Protein AF-A0A956T3U3-F1 (afdb_monomer)

Foldseek 3Di:
DAAPQPRHDDDPPFAKDADPDPPRGGIHGPVRVVVVVVVVVVVVVVVVVVVVVVVPDPPPPDDPDDDD

Secondary structure (DSSP, 8-state):
-B-TTT--B--TTSPEEEE-STTS-EEEEHHHHHHHHHHHHHHHHHHHHHHHHHTS------------

Solvent-accessible surface area (backbone atoms only — not comparable to full-atom values): 4318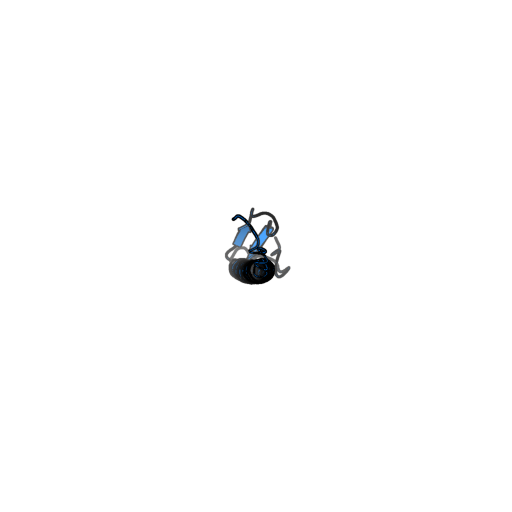 Å² total; per-residue (Å²): 105,56,14,75,78,80,71,43,73,60,53,94,88,53,64,68,43,79,40,81,49,90,96,61,61,44,39,22,40,46,75,52,44,55,50,52,54,53,51,51,50,53,54,51,50,52,54,49,54,56,52,55,64,71,67,71,71,78,76,87,77,74,85,87,74,88,84,135

Structure (mmCIF, N/CA/C/O backbone):
data_AF-A0A956T3U3-F1
#
_entry.id   AF-A0A956T3U3-F1
#
loop_
_atom_site.group_PD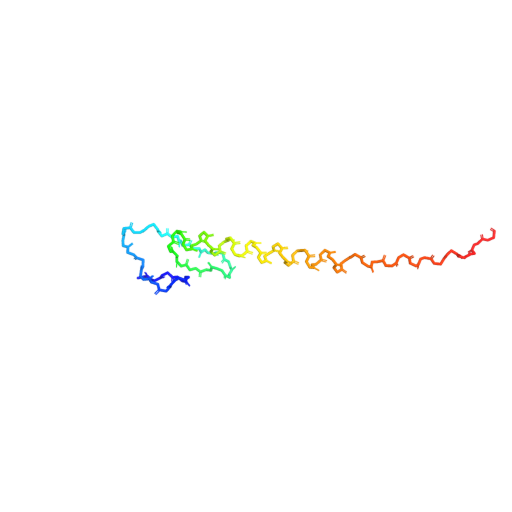B
_atom_site.id
_atom_site.type_symbol
_atom_site.label_atom_id
_atom_site.label_alt_id
_atom_site.label_comp_id
_atom_site.label_asym_id
_atom_site.label_entity_id
_atom_site.label_seq_id
_atom_site.pdbx_PDB_ins_code
_atom_site.Cartn_x
_atom_site.Cartn_y
_atom_site.Cartn_z
_atom_site.occupancy
_atom_site.B_iso_or_equiv
_atom_site.auth_seq_id
_atom_site.auth_comp_id
_atom_site.auth_asym_id
_atom_site.auth_atom_id
_atom_site.pdbx_PDB_model_num
ATOM 1 N N . MET A 1 1 ? -14.056 -2.151 3.502 1.00 81.00 1 MET A N 1
ATOM 2 C CA . MET A 1 1 ? -13.049 -1.632 2.548 1.00 81.00 1 MET A CA 1
ATOM 3 C C . MET A 1 1 ? -11.715 -2.129 3.038 1.00 81.00 1 MET A C 1
ATOM 5 O O . MET A 1 1 ? -11.376 -1.838 4.180 1.00 81.00 1 MET A O 1
ATOM 9 N N . ASP A 1 2 ? -10.999 -2.886 2.215 1.00 92.38 2 ASP A N 1
ATOM 10 C CA . ASP A 1 2 ? -9.825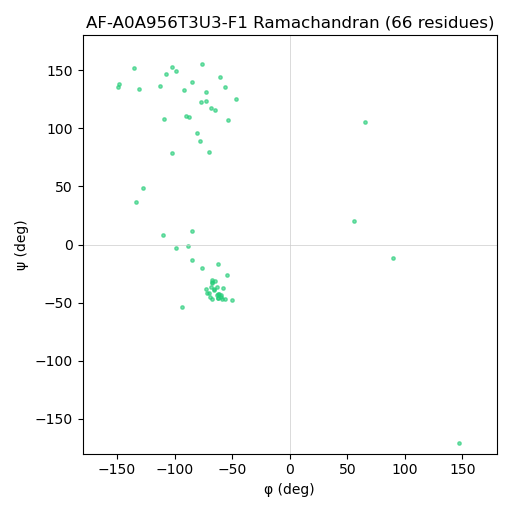 -3.631 2.666 1.00 92.38 2 ASP A CA 1
ATOM 11 C C . ASP A 1 2 ? -8.534 -3.003 2.153 1.00 92.38 2 ASP A C 1
ATOM 13 O O . ASP A 1 2 ? -8.485 -2.420 1.070 1.00 92.38 2 ASP A O 1
ATOM 17 N N . CYS A 1 3 ? -7.485 -3.094 2.963 1.00 93.62 3 CYS A N 1
ATOM 18 C CA . CYS A 1 3 ? -6.167 -2.595 2.610 1.00 93.62 3 CYS A CA 1
ATOM 19 C C . CYS A 1 3 ? -5.517 -3.500 1.560 1.00 93.62 3 CYS A C 1
ATOM 21 O O . CYS A 1 3 ? -5.279 -4.679 1.822 1.00 93.62 3 CYS A O 1
ATOM 23 N N . CYS A 1 4 ? -5.134 -2.935 0.415 1.00 92.69 4 CYS A N 1
ATOM 24 C CA . CYS A 1 4 ? -4.507 -3.659 -0.693 1.00 92.69 4 CYS A CA 1
ATOM 25 C C . CYS A 1 4 ? -3.148 -4.293 -0.337 1.00 92.69 4 CYS A C 1
ATOM 27 O O . CYS A 1 4 ? -2.682 -5.164 -1.060 1.00 92.69 4 CYS A O 1
ATOM 29 N N . TYR A 1 5 ? -2.508 -3.877 0.763 1.00 92.56 5 TYR A N 1
ATOM 30 C CA . TYR A 1 5 ? -1.232 -4.444 1.214 1.00 92.56 5 TYR A CA 1
ATOM 31 C C . TYR A 1 5 ? -1.398 -5.575 2.233 1.00 92.56 5 TYR A C 1
ATOM 33 O O . TYR A 1 5 ? -0.847 -6.653 2.055 1.00 92.56 5 TYR A O 1
ATOM 41 N N . CYS A 1 6 ? -2.126 -5.339 3.330 1.00 92.56 6 CYS A N 1
ATOM 42 C CA . CYS A 1 6 ? -2.230 -6.315 4.422 1.00 92.56 6 CYS A CA 1
ATOM 43 C C . CYS A 1 6 ? -3.509 -7.159 4.375 1.00 92.56 6 CYS A C 1
ATOM 45 O O . CYS A 1 6 ? -3.679 -8.009 5.246 1.00 92.56 6 CYS A O 1
ATOM 47 N N . GLN A 1 7 ? -4.403 -6.899 3.413 1.00 93.19 7 GLN A N 1
ATOM 48 C CA . GLN A 1 7 ? -5.690 -7.581 3.216 1.00 93.19 7 GLN A CA 1
ATOM 49 C C . GLN A 1 7 ? -6.619 -7.556 4.439 1.00 93.19 7 GLN A C 1
ATOM 51 O O . GLN A 1 7 ? -7.535 -8.363 4.558 1.00 93.19 7 GLN A O 1
ATOM 56 N N . LYS A 1 8 ? -6.394 -6.618 5.366 1.00 93.25 8 LYS A N 1
ATOM 57 C CA . LYS A 1 8 ? -7.264 -6.391 6.523 1.00 93.25 8 LYS A CA 1
ATOM 58 C C . LYS A 1 8 ? -8.202 -5.228 6.258 1.00 93.25 8 LYS A C 1
ATOM 60 O O . LYS A 1 8 ? -7.821 -4.259 5.595 1.00 93.25 8 LYS A O 1
ATOM 65 N N . GLU A 1 9 ? -9.378 -5.298 6.866 1.00 94.75 9 GLU A N 1
ATOM 66 C CA . GLU A 1 9 ? -10.347 -4.210 6.852 1.00 94.75 9 GLU A CA 1
ATOM 67 C C . GLU A 1 9 ? -9.727 -2.910 7.392 1.00 94.75 9 GLU A C 1
ATOM 69 O O . GLU A 1 9 ? -9.028 -2.887 8.412 1.00 94.75 9 GLU A O 1
ATOM 74 N N . ILE A 1 10 ? -9.994 -1.810 6.694 1.00 92.56 10 ILE A N 1
ATOM 75 C CA . ILE A 1 10 ? -9.697 -0.455 7.146 1.00 92.56 10 ILE A CA 1
ATOM 76 C C . ILE A 1 10 ? -10.891 0.028 7.961 1.00 92.56 10 ILE A C 1
ATOM 78 O O . ILE A 1 10 ? -11.972 0.276 7.417 1.00 92.56 10 ILE A O 1
ATOM 82 N N . LYS A 1 11 ? -10.707 0.165 9.277 1.00 92.31 11 LYS A N 1
ATOM 83 C CA . LYS A 1 11 ? -11.779 0.632 10.155 1.00 92.31 11 LYS A CA 1
ATOM 84 C C . LYS A 1 11 ? -11.945 2.137 10.000 1.00 92.31 11 LYS A C 1
ATOM 86 O O . LYS A 1 11 ? -11.000 2.858 9.706 1.00 92.31 11 LYS A O 1
ATOM 91 N N . LYS A 1 12 ? -13.143 2.641 10.303 1.00 85.56 12 LYS A N 1
ATOM 92 C CA . LYS A 1 12 ? -13.472 4.080 10.239 1.00 85.56 12 LYS A CA 1
ATOM 93 C C . LYS A 1 12 ? -12.531 4.984 11.051 1.00 85.56 12 LYS A C 1
ATOM 95 O O . LYS A 1 12 ? -12.403 6.157 10.735 1.00 85.56 12 LYS A O 1
ATOM 100 N N . LYS A 1 13 ? -11.913 4.440 12.104 1.00 91.50 13 LYS A N 1
ATOM 101 C CA . LYS A 1 13 ? -10.960 5.138 12.978 1.00 91.50 13 LYS A CA 1
ATOM 102 C C . LYS A 1 13 ? -9.518 5.133 12.462 1.00 91.50 13 LYS A C 1
ATOM 104 O O . LYS A 1 13 ? -8.685 5.841 13.015 1.00 91.50 13 LYS A O 1
ATOM 109 N N . ASP A 1 14 ? -9.212 4.300 11.472 1.00 87.44 14 ASP A N 1
ATOM 110 C CA . ASP A 1 14 ? -7.860 4.163 10.948 1.00 87.44 14 ASP A CA 1
ATOM 111 C C . ASP A 1 14 ? -7.607 5.234 9.883 1.00 87.44 14 ASP A C 1
ATOM 113 O O . ASP A 1 14 ? -8.456 5.508 9.032 1.00 87.44 14 ASP A O 1
ATOM 117 N N . THR A 1 15 ? -6.408 5.814 9.884 1.00 88.81 15 THR A N 1
ATOM 118 C CA . THR A 1 15 ? -5.984 6.722 8.815 1.00 88.81 15 THR A CA 1
ATOM 119 C C . THR A 1 15 ? -5.791 5.931 7.523 1.00 88.81 15 THR A C 1
ATOM 121 O O . THR A 1 15 ? -4.929 5.047 7.446 1.00 88.81 15 THR A O 1
ATOM 124 N N . LYS A 1 16 ? -6.586 6.257 6.500 1.00 91.94 16 LYS A N 1
ATOM 125 C CA . LYS A 1 16 ? -6.528 5.634 5.172 1.00 91.94 16 LYS A CA 1
ATOM 126 C C . LYS A 1 16 ? -5.818 6.522 4.153 1.00 91.94 16 LYS A C 1
ATOM 128 O O . LYS A 1 16 ? -5.852 7.745 4.263 1.00 91.94 16 LYS A O 1
ATOM 133 N N . TYR A 1 17 ? -5.222 5.894 3.148 1.00 92.25 17 TYR A N 1
ATOM 134 C CA . TYR A 1 17 ? -4.651 6.562 1.984 1.00 92.25 17 TYR 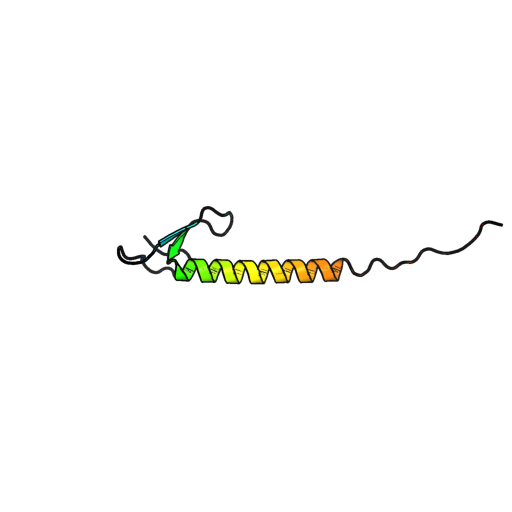A CA 1
ATOM 135 C C . TYR A 1 17 ? -5.128 5.885 0.702 1.00 92.25 17 TYR A C 1
ATOM 137 O O . TYR A 1 17 ? -5.105 4.658 0.598 1.00 92.25 17 TYR A O 1
ATOM 145 N N . GLU A 1 18 ? -5.547 6.695 -0.265 1.00 92.69 18 GLU A N 1
ATOM 146 C CA . GLU A 1 18 ? -5.998 6.251 -1.583 1.00 92.69 18 GLU A CA 1
ATOM 147 C C . GLU A 1 18 ? -4.940 6.650 -2.612 1.00 92.69 18 GLU A C 1
ATOM 149 O O . GLU A 1 18 ? -4.750 7.829 -2.915 1.00 92.69 18 GLU A O 1
ATOM 154 N N . SER A 1 19 ? -4.219 5.654 -3.119 1.00 90.31 19 SER A N 1
ATOM 155 C CA . SER A 1 19 ? -3.163 5.834 -4.108 1.00 90.31 19 SER A CA 1
ATOM 156 C C . SER A 1 19 ? -3.727 5.699 -5.519 1.00 90.31 19 SER A C 1
ATOM 158 O O . SER A 1 19 ? -4.436 4.741 -5.828 1.00 90.31 19 SER A O 1
ATOM 160 N N . LYS A 1 20 ? -3.358 6.643 -6.389 1.00 90.81 20 LYS A N 1
ATOM 161 C CA . LYS A 1 20 ? -3.639 6.620 -7.838 1.00 90.81 20 LYS A CA 1
ATOM 162 C C . LYS A 1 20 ? -2.378 6.397 -8.680 1.00 90.81 20 LYS A C 1
ATOM 164 O O . LYS A 1 20 ? -2.396 6.577 -9.893 1.00 90.81 20 LYS A O 1
ATOM 169 N N . GLN A 1 21 ? -1.254 6.090 -8.039 1.00 84.12 21 GLN A N 1
ATOM 170 C CA . GLN A 1 21 ? 0.017 5.918 -8.729 1.00 84.12 21 GLN A CA 1
ATOM 171 C C . GLN A 1 21 ? 0.058 4.552 -9.417 1.00 84.12 21 GLN A C 1
ATOM 173 O O . GLN A 1 21 ? -0.043 3.530 -8.740 1.00 84.12 21 GLN A O 1
ATOM 178 N N . LYS A 1 22 ? 0.264 4.544 -10.743 1.00 82.00 22 LYS A N 1
ATOM 179 C CA . LYS A 1 22 ? 0.317 3.320 -11.559 1.00 82.00 22 LYS A CA 1
ATOM 180 C C . LYS A 1 22 ? 1.204 2.244 -10.929 1.00 82.00 22 LYS A C 1
ATOM 182 O O . LYS A 1 22 ? 2.376 2.494 -10.646 1.00 82.00 22 LYS A O 1
ATOM 187 N N . GLY A 1 23 ? 0.637 1.052 -10.742 1.00 82.19 23 GLY A N 1
ATOM 188 C CA . GLY A 1 23 ? 1.322 -0.108 -10.151 1.00 82.19 23 GLY A CA 1
ATOM 189 C C . GLY A 1 23 ? 1.219 -0.226 -8.625 1.00 82.19 23 GLY A C 1
ATOM 190 O O . GLY A 1 23 ? 1.522 -1.285 -8.085 1.00 82.19 23 GLY A O 1
ATOM 191 N N . ILE A 1 24 ? 0.748 0.815 -7.934 1.00 86.62 24 ILE A N 1
ATOM 192 C CA . ILE A 1 24 ? 0.375 0.788 -6.508 1.00 86.62 24 ILE A CA 1
ATOM 193 C C . ILE A 1 24 ? -0.989 1.468 -6.296 1.00 86.62 24 ILE A C 1
ATOM 195 O O . ILE A 1 24 ? -1.203 2.194 -5.324 1.00 86.62 24 ILE A O 1
ATOM 199 N N . GLU A 1 25 ? -1.897 1.290 -7.255 1.00 92.25 25 GLU A N 1
ATOM 200 C CA . GLU A 1 25 ? -3.260 1.820 -7.216 1.00 92.25 25 GLU A CA 1
ATOM 201 C C . GLU A 1 25 ? -4.097 1.046 -6.199 1.00 92.25 25 GLU A C 1
ATOM 203 O O . GLU A 1 25 ? -4.127 -0.185 -6.208 1.00 92.25 25 GLU A O 1
ATOM 208 N N . GLY A 1 26 ? -4.799 1.766 -5.328 1.00 92.50 26 GLY A N 1
ATOM 209 C CA . GLY A 1 26 ? -5.669 1.138 -4.343 1.00 92.50 26 GLY A CA 1
ATOM 210 C C . GLY A 1 26 ? -5.746 1.893 -3.031 1.00 92.50 26 GLY A C 1
ATOM 211 O O . GLY A 1 26 ? -5.274 3.023 -2.893 1.00 92.50 26 GLY A O 1
ATOM 212 N N . THR A 1 27 ? -6.370 1.252 -2.049 1.00 93.31 27 THR A N 1
ATOM 213 C CA . THR A 1 27 ? -6.549 1.831 -0.718 1.00 93.31 27 THR A CA 1
ATOM 214 C C . THR A 1 27 ? -5.740 1.071 0.303 1.00 93.31 27 THR A C 1
ATOM 216 O O . THR A 1 27 ? -5.719 -0.156 0.327 1.00 93.31 27 THR A O 1
ATOM 219 N N . TYR A 1 28 ? -5.083 1.820 1.174 1.00 94.31 28 TYR A N 1
ATOM 220 C CA . TYR A 1 28 ? -4.144 1.293 2.141 1.00 94.31 28 TYR A CA 1
ATOM 221 C C . TYR A 1 28 ? -4.399 1.926 3.506 1.00 94.31 28 TYR A C 1
ATOM 223 O O . TYR A 1 28 ? -4.807 3.087 3.605 1.00 94.31 28 TYR A O 1
ATOM 231 N N . 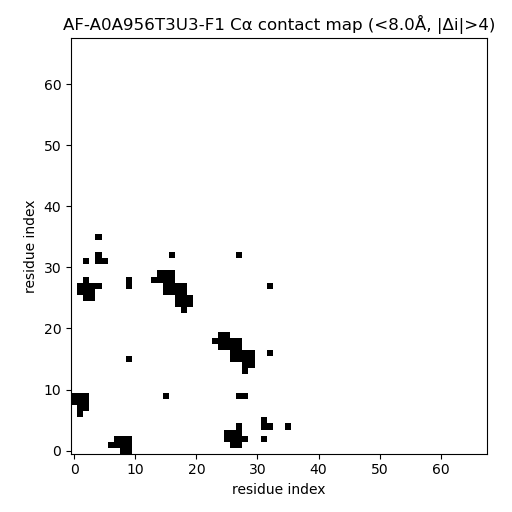HIS A 1 29 ? -4.082 1.206 4.583 1.00 95.19 29 HIS A N 1
ATOM 232 C CA . HIS A 1 29 ? -3.774 1.882 5.845 1.00 95.19 29 HIS A CA 1
ATOM 233 C C . HIS A 1 29 ? -2.560 2.784 5.623 1.00 95.19 29 HIS A C 1
ATOM 235 O O . HIS A 1 29 ? -1.622 2.380 4.932 1.00 95.19 29 HIS A O 1
ATOM 241 N N . TRP A 1 30 ? -2.520 3.953 6.258 1.00 91.19 30 TRP A N 1
ATOM 242 C CA . TRP A 1 30 ? -1.391 4.883 6.139 1.00 91.19 30 TRP A CA 1
ATOM 243 C C . TRP A 1 30 ? -0.033 4.199 6.373 1.00 91.19 30 TRP A C 1
ATOM 245 O O . TRP A 1 30 ? 0.872 4.277 5.545 1.00 91.19 30 TRP A O 1
ATOM 255 N N . ASN A 1 31 ? 0.077 3.414 7.448 1.00 91.62 31 ASN A N 1
ATOM 256 C CA . ASN A 1 31 ? 1.303 2.678 7.768 1.00 91.62 31 ASN A CA 1
ATOM 257 C C . ASN A 1 31 ? 1.649 1.597 6.733 1.00 91.62 31 ASN A C 1
ATOM 259 O O . ASN A 1 31 ? 2.825 1.302 6.522 1.00 91.62 31 ASN A O 1
ATOM 263 N N . CYS A 1 32 ? 0.645 0.990 6.099 1.00 93.12 32 CYS A N 1
ATOM 264 C CA . CYS A 1 32 ? 0.860 0.021 5.030 1.00 93.12 32 CYS A CA 1
ATOM 265 C C . CYS A 1 32 ? 1.348 0.710 3.756 1.00 93.12 32 CYS A C 1
ATOM 267 O O . CYS A 1 32 ? 2.301 0.234 3.148 1.00 93.12 32 CYS A O 1
ATOM 269 N N . PHE A 1 33 ? 0.770 1.860 3.409 1.00 91.94 33 PHE A N 1
ATOM 270 C CA . PHE A 1 33 ? 1.213 2.656 2.268 1.00 91.94 33 PHE A CA 1
ATOM 271 C C . PHE A 1 33 ? 2.681 3.076 2.405 1.00 91.94 33 PHE A C 1
ATOM 273 O O . PHE A 1 33 ? 3.474 2.842 1.500 1.00 91.94 33 PHE A O 1
ATOM 280 N N . VAL A 1 34 ? 3.088 3.583 3.575 1.00 89.88 34 VAL A N 1
ATOM 281 C CA . VAL A 1 34 ? 4.490 3.970 3.832 1.00 89.88 34 VAL A CA 1
ATOM 282 C C . VAL A 1 34 ? 5.461 2.799 3.626 1.00 89.88 34 VAL A C 1
ATOM 284 O O . VAL A 1 34 ? 6.565 3.003 3.119 1.00 89.88 34 VAL A O 1
ATOM 287 N N . LYS A 1 35 ? 5.074 1.570 3.996 1.00 90.75 35 LYS A N 1
ATOM 288 C CA . LYS A 1 35 ? 5.897 0.372 3.756 1.00 90.75 35 LYS A CA 1
ATOM 289 C C . LYS A 1 35 ? 6.017 0.057 2.268 1.00 90.75 35 LYS A C 1
ATOM 291 O O . LYS A 1 35 ? 7.135 -0.134 1.798 1.00 90.75 35 LYS A O 1
ATOM 296 N N . VAL A 1 36 ? 4.898 0.074 1.541 1.00 87.94 36 VAL A N 1
ATOM 297 C CA . VAL A 1 36 ? 4.870 -0.138 0.085 1.00 87.94 36 VAL A CA 1
ATOM 298 C C . VAL A 1 36 ? 5.784 0.861 -0.621 1.00 87.94 36 VAL A C 1
ATOM 300 O O . VAL A 1 36 ? 6.625 0.459 -1.418 1.00 87.94 36 VAL A O 1
ATOM 303 N N . THR A 1 37 ? 5.702 2.148 -0.278 1.00 85.31 37 THR A N 1
ATOM 304 C CA . THR A 1 37 ? 6.538 3.186 -0.898 1.00 85.31 37 THR A CA 1
ATOM 305 C C . THR A 1 37 ? 8.020 3.016 -0.564 1.00 85.31 37 THR A C 1
ATOM 307 O O . THR A 1 37 ? 8.871 3.188 -1.434 1.00 85.31 37 THR A O 1
ATOM 310 N N . LYS A 1 38 ? 8.361 2.631 0.674 1.00 87.19 38 LYS A N 1
ATOM 311 C CA . LYS A 1 38 ? 9.754 2.325 1.047 1.00 87.19 38 LYS A CA 1
ATOM 312 C C . LYS A 1 38 ? 10.313 1.145 0.254 1.00 87.19 38 LYS A C 1
ATOM 314 O O . LYS A 1 38 ? 11.455 1.204 -0.195 1.00 87.19 38 LYS A O 1
ATOM 319 N N . GLU A 1 39 ? 9.523 0.093 0.077 1.00 84.94 39 GLU A N 1
ATOM 320 C CA . GLU A 1 39 ? 9.944 -1.092 -0.669 1.00 84.94 39 GLU A CA 1
ATOM 321 C C . GLU A 1 39 ? 10.059 -0.808 -2.171 1.00 84.94 39 GLU A C 1
ATOM 323 O O . GLU A 1 39 ? 11.062 -1.173 -2.786 1.00 84.94 39 GLU A O 1
ATOM 328 N N . ALA A 1 40 ? 9.107 -0.061 -2.736 1.00 80.62 40 ALA A N 1
ATOM 329 C CA . ALA A 1 40 ? 9.158 0.412 -4.116 1.00 80.62 40 ALA A CA 1
ATOM 330 C C . ALA A 1 40 ? 10.394 1.285 -4.376 1.00 80.62 40 ALA A C 1
ATOM 332 O O . ALA A 1 40 ? 11.086 1.079 -5.372 1.00 80.62 40 ALA A O 1
ATOM 333 N N . ASN A 1 41 ? 10.728 2.195 -3.455 1.00 81.25 41 ASN A N 1
ATOM 334 C CA . ASN A 1 41 ? 11.946 2.999 -3.548 1.00 81.25 41 ASN A CA 1
ATOM 335 C C . ASN A 1 41 ? 13.204 2.128 -3.482 1.00 81.25 41 ASN A C 1
ATOM 337 O O . ASN A 1 41 ? 14.099 2.310 -4.299 1.00 81.25 41 ASN A O 1
ATOM 341 N N . ARG A 1 42 ? 13.261 1.136 -2.581 1.00 78.44 42 ARG A N 1
ATOM 342 C CA . ARG A 1 42 ? 14.401 0.207 -2.501 1.00 78.44 42 ARG A CA 1
ATOM 343 C C . ARG A 1 42 ? 14.598 -0.567 -3.807 1.00 78.44 42 ARG A C 1
ATOM 345 O O . ARG A 1 42 ? 15.724 -0.685 -4.282 1.00 78.44 42 ARG A O 1
ATOM 352 N N . LEU A 1 43 ? 13.517 -1.086 -4.391 1.00 70.12 43 LEU A N 1
ATOM 353 C CA . LEU A 1 43 ? 13.564 -1.815 -5.663 1.00 70.12 43 LEU A CA 1
ATOM 354 C C . LEU A 1 43 ? 13.904 -0.895 -6.845 1.00 70.12 43 LEU A C 1
ATOM 356 O O . LEU A 1 43 ? 14.637 -1.301 -7.746 1.00 70.12 43 LEU A O 1
ATOM 360 N N . GLY A 1 44 ? 13.410 0.346 -6.831 1.00 66.06 44 GLY A N 1
ATOM 361 C CA . GLY A 1 44 ? 13.765 1.378 -7.805 1.00 66.06 44 GLY A CA 1
ATOM 362 C C . GLY A 1 44 ? 15.252 1.731 -7.757 1.00 66.06 44 GLY A C 1
ATOM 363 O O . GLY A 1 44 ? 15.907 1.745 -8.798 1.00 66.06 44 GLY A O 1
ATOM 364 N N . SER A 1 45 ? 15.805 1.921 -6.556 1.00 63.22 45 SER A N 1
ATOM 365 C CA . SER A 1 45 ? 17.237 2.160 -6.347 1.00 63.22 45 SER A CA 1
ATOM 366 C C . SER A 1 45 ? 18.090 0.977 -6.807 1.00 63.22 45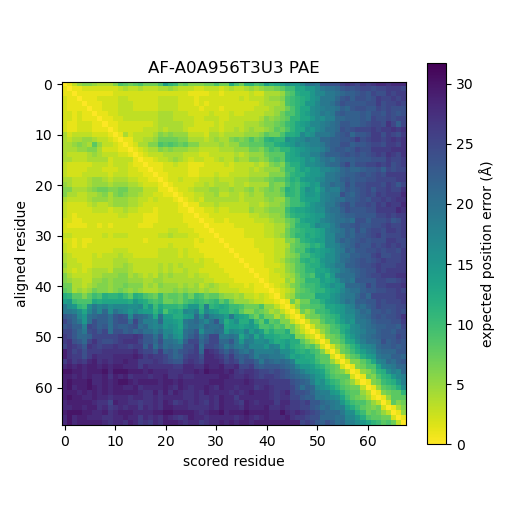 SER A C 1
ATOM 368 O O . SER A 1 45 ? 19.019 1.181 -7.579 1.00 63.22 45 SER A O 1
ATOM 370 N N . GLN A 1 46 ? 17.724 -0.263 -6.459 1.00 60.31 46 GLN A N 1
ATOM 371 C CA . GLN A 1 46 ? 18.466 -1.449 -6.916 1.00 60.31 46 GLN A CA 1
ATOM 372 C C . GLN A 1 46 ? 18.438 -1.619 -8.442 1.00 60.31 46 GLN A C 1
ATOM 374 O O . GLN A 1 46 ? 19.432 -2.040 -9.035 1.00 60.31 46 GLN A O 1
ATOM 379 N N . LYS A 1 47 ? 17.323 -1.289 -9.109 1.00 52.62 47 LYS A N 1
ATOM 380 C CA . LYS A 1 47 ? 17.261 -1.295 -10.581 1.00 52.62 47 LYS A CA 1
ATOM 381 C C . LYS A 1 47 ? 18.136 -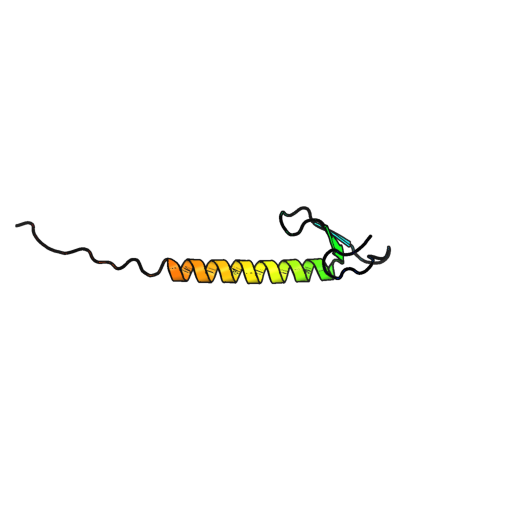0.212 -11.209 1.00 52.62 47 LYS A C 1
ATOM 383 O O . LYS A 1 47 ? 18.672 -0.447 -12.291 1.00 52.62 47 LYS A O 1
ATOM 388 N N . LEU A 1 48 ? 18.288 0.939 -10.556 1.00 46.00 48 LEU A N 1
ATOM 389 C CA . LEU A 1 48 ? 19.190 1.995 -11.008 1.00 46.00 48 LEU A CA 1
ATOM 390 C C . LEU A 1 48 ? 20.656 1.565 -10.854 1.00 46.00 48 LEU A C 1
ATOM 392 O O . LEU A 1 48 ? 21.419 1.684 -11.806 1.00 46.00 48 LEU A O 1
ATOM 396 N N . GLU A 1 49 ? 21.027 0.979 -9.713 1.00 47.88 49 GLU A N 1
ATOM 397 C CA . GLU A 1 49 ? 22.388 0.479 -9.463 1.00 47.88 49 GLU A CA 1
ATOM 398 C C . GLU A 1 49 ? 22.794 -0.625 -10.458 1.00 47.88 49 GLU A C 1
ATOM 400 O O . GLU A 1 49 ? 23.884 -0.571 -11.029 1.00 47.88 49 GLU A O 1
ATOM 405 N N . ASN A 1 50 ? 21.890 -1.564 -10.764 1.00 45.56 50 ASN A N 1
ATOM 406 C CA . ASN A 1 50 ? 22.143 -2.609 -11.767 1.00 45.56 50 ASN A CA 1
ATOM 407 C C . ASN A 1 50 ? 22.243 -2.061 -13.207 1.00 45.56 50 ASN A C 1
ATOM 409 O O . ASN A 1 50 ? 23.001 -2.594 -14.021 1.00 45.56 50 ASN A O 1
ATOM 413 N N . ASN A 1 51 ? 21.513 -0.988 -13.537 1.00 41.38 51 ASN A N 1
ATOM 414 C CA . ASN A 1 51 ? 21.647 -0.326 -14.840 1.00 41.38 51 ASN A CA 1
ATOM 415 C C . ASN A 1 51 ? 22.955 0.471 -14.947 1.00 41.38 51 ASN A C 1
ATOM 417 O O . ASN A 1 51 ? 23.600 0.422 -15.991 1.00 41.38 51 ASN A O 1
ATOM 421 N N . ILE A 1 52 ? 23.388 1.138 -13.872 1.00 44.03 52 ILE A N 1
ATOM 422 C CA . ILE A 1 52 ? 24.648 1.897 -13.846 1.00 44.03 52 ILE A CA 1
ATOM 423 C C . ILE A 1 52 ? 25.862 0.960 -13.989 1.00 44.03 52 ILE A C 1
ATOM 425 O O . ILE A 1 52 ? 26.794 1.284 -14.727 1.00 44.03 52 ILE A O 1
ATOM 429 N N . GLN A 1 53 ? 25.840 -0.231 -13.373 1.00 42.81 53 GLN A N 1
ATOM 430 C CA . GLN A 1 53 ? 26.913 -1.225 -13.540 1.00 42.81 53 GLN A CA 1
ATOM 431 C C . GLN A 1 53 ? 26.983 -1.825 -14.954 1.00 42.81 53 GLN A C 1
ATOM 433 O O . GLN A 1 53 ? 28.076 -2.131 -15.424 1.00 42.81 53 GLN A O 1
ATOM 438 N N . SER A 1 54 ? 25.859 -1.942 -15.671 1.00 40.97 54 SER A N 1
ATOM 439 C CA . SER A 1 54 ? 25.858 -2.461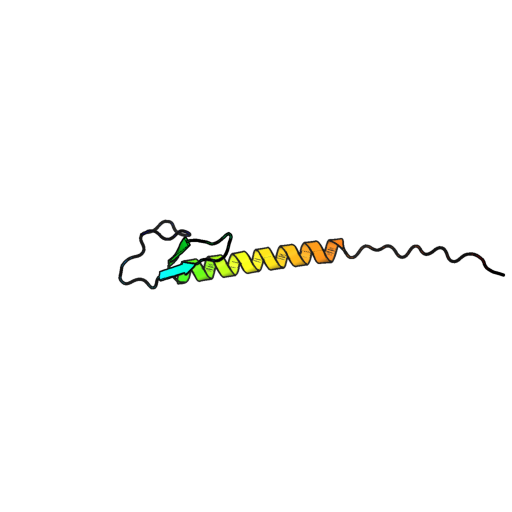 -17.052 1.00 40.97 54 SER A CA 1
ATOM 440 C C . SER A 1 54 ? 26.357 -1.443 -18.086 1.00 40.97 54 SER A C 1
ATOM 442 O O . SER A 1 54 ? 26.809 -1.827 -19.161 1.00 40.97 54 SER A O 1
ATOM 444 N N . THR A 1 55 ? 26.341 -0.146 -17.766 1.00 42.53 55 THR A N 1
ATOM 445 C CA . THR A 1 55 ? 26.897 0.917 -18.626 1.00 42.53 55 THR A CA 1
ATOM 446 C C . THR A 1 55 ? 28.385 1.206 -18.388 1.00 42.53 55 THR A C 1
ATOM 448 O O . THR A 1 55 ? 28.966 2.035 -19.083 1.00 42.53 55 THR A O 1
ATOM 451 N N . GLY A 1 56 ? 29.026 0.513 -17.440 1.00 42.31 56 GLY A N 1
ATOM 452 C CA . GLY A 1 56 ? 30.434 0.707 -17.070 1.00 42.31 56 GLY A CA 1
ATOM 453 C C . GLY A 1 56 ? 31.464 -0.045 -17.922 1.00 42.31 56 GLY A C 1
ATOM 454 O O . GLY A 1 56 ? 32.618 -0.109 -17.522 1.00 42.31 56 GLY A O 1
ATOM 455 N N . ASN A 1 57 ? 31.075 -0.618 -19.067 1.00 42.72 57 ASN A N 1
ATOM 456 C CA . ASN A 1 57 ? 31.974 -1.374 -19.948 1.00 42.72 57 ASN A CA 1
ATOM 457 C C . ASN A 1 57 ? 31.913 -0.875 -21.405 1.00 42.72 57 ASN A C 1
ATOM 459 O O . ASN A 1 57 ? 31.801 -1.658 -22.346 1.00 42.72 57 ASN A O 1
ATOM 463 N N . MET A 1 58 ? 32.013 0.442 -21.620 1.00 42.12 58 MET A N 1
ATOM 464 C CA . MET A 1 58 ? 32.517 0.943 -22.904 1.00 42.12 58 MET A CA 1
ATOM 465 C C . MET A 1 58 ? 34.036 0.804 -22.896 1.00 42.12 58 MET A C 1
ATOM 467 O O . MET A 1 58 ? 34.776 1.681 -22.459 1.00 42.12 58 MET A O 1
ATOM 471 N N . HIS A 1 59 ? 34.474 -0.369 -23.344 1.00 40.53 59 HIS A N 1
ATOM 472 C CA . HIS A 1 59 ? 35.850 -0.668 -23.697 1.00 40.53 59 HIS A CA 1
ATOM 473 C C . HIS A 1 59 ? 36.318 0.383 -24.715 1.00 40.53 59 HIS A C 1
ATOM 475 O O . HIS A 1 59 ? 35.882 0.389 -25.866 1.00 40.53 59 HIS A O 1
ATOM 481 N N . VAL A 1 60 ? 37.182 1.295 -24.277 1.00 47.06 60 VAL A N 1
ATOM 482 C CA . VAL A 1 60 ? 37.909 2.225 -25.143 1.00 47.06 60 VAL A CA 1
ATOM 483 C C . VAL A 1 60 ? 38.941 1.438 -25.952 1.00 47.06 60 VAL A C 1
ATOM 485 O O . VAL A 1 60 ? 40.112 1.388 -25.607 1.00 47.06 60 VAL A O 1
ATOM 488 N N . ASN A 1 61 ? 38.503 0.778 -27.022 1.00 43.28 61 ASN A N 1
ATOM 489 C CA . ASN A 1 61 ? 39.401 0.311 -28.076 1.00 43.28 61 ASN A CA 1
ATOM 490 C C . ASN A 1 61 ? 39.283 1.264 -29.258 1.00 43.28 61 ASN A C 1
ATOM 492 O O . ASN A 1 61 ? 38.605 0.975 -30.243 1.00 43.28 61 ASN A O 1
ATOM 496 N N . THR A 1 62 ? 39.939 2.414 -29.146 1.00 49.38 62 THR A N 1
ATOM 497 C CA . THR A 1 62 ? 40.270 3.216 -30.321 1.00 49.38 62 THR A CA 1
ATOM 498 C C . THR A 1 62 ? 41.643 2.738 -30.797 1.00 49.38 62 THR A C 1
ATOM 500 O O . THR A 1 62 ? 42.616 2.943 -30.070 1.00 49.38 62 THR A O 1
ATOM 503 N N . PRO A 1 63 ? 41.768 2.065 -31.956 1.00 46.06 63 PRO A N 1
ATOM 504 C CA . PRO A 1 63 ? 43.078 1.793 -32.528 1.00 46.06 63 PRO A CA 1
ATOM 505 C C . PRO A 1 63 ? 43.726 3.131 -32.904 1.00 46.06 63 PRO A C 1
ATOM 507 O O . PRO A 1 63 ? 43.206 3.874 -33.734 1.00 46.06 63 PRO A O 1
ATOM 510 N N . ILE A 1 64 ? 44.838 3.457 -32.247 1.00 58.34 64 ILE A N 1
ATOM 511 C CA . ILE A 1 64 ? 45.747 4.511 -32.690 1.00 58.34 64 ILE A CA 1
ATOM 512 C C . ILE A 1 64 ? 46.593 3.875 -33.783 1.00 58.34 64 ILE A C 1
ATOM 514 O O . ILE A 1 64 ? 47.567 3.199 -33.476 1.00 58.34 64 ILE A O 1
ATOM 518 N N . ASP A 1 65 ? 46.212 4.063 -35.043 1.00 47.38 65 ASP A N 1
ATOM 519 C CA . ASP A 1 65 ? 47.162 3.900 -36.135 1.00 47.38 65 ASP A CA 1
ATOM 520 C C . ASP A 1 65 ? 46.844 4.825 -37.312 1.00 47.38 65 ASP A C 1
ATOM 522 O O . ASP A 1 65 ? 45.701 4.944 -37.752 1.00 47.38 65 ASP A O 1
ATOM 526 N N . MET A 1 66 ? 47.931 5.427 -37.797 1.00 47.56 66 MET A N 1
ATOM 527 C CA . MET A 1 66 ? 48.140 6.074 -39.092 1.00 47.56 66 MET A CA 1
ATOM 528 C C . MET A 1 66 ? 47.337 7.337 -39.411 1.00 47.56 66 MET A C 1
ATOM 530 O O . MET A 1 66 ? 46.205 7.256 -39.860 1.00 47.56 66 MET A O 1
ATOM 534 N N . PHE A 1 67 ? 48.003 8.494 -39.359 1.00 44.28 67 PHE A N 1
ATOM 535 C CA . PHE A 1 67 ? 48.250 9.291 -40.568 1.00 44.28 67 PHE A CA 1
ATOM 536 C C . PHE A 1 67 ? 49.587 10.036 -40.4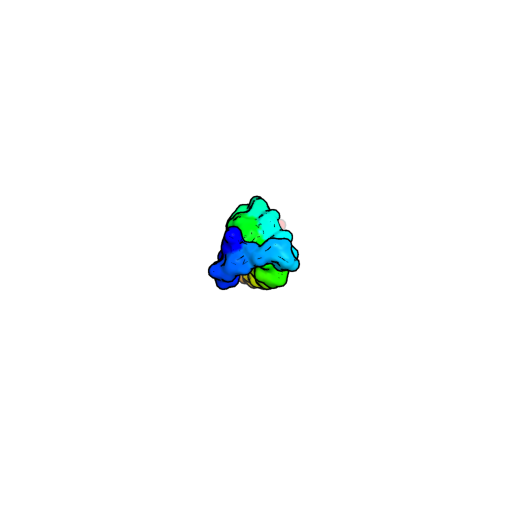26 1.00 44.28 67 PHE A C 1
ATOM 538 O O . PHE A 1 67 ? 49.949 10.475 -39.336 1.00 44.28 67 PHE A O 1
ATOM 545 N N . SER A 1 68 ? 50.319 10.030 -41.542 1.00 53.75 68 SER A N 1
ATOM 546 C CA . SER A 1 68 ? 51.722 10.400 -41.772 1.00 53.75 68 SER A CA 1
ATOM 547 C C . SER A 1 68 ? 52.104 11.847 -41.485 1.00 53.75 68 SER A C 1
ATOM 549 O O . SER A 1 68 ? 51.218 12.726 -41.551 1.00 53.75 68 SER A O 1
#

Mean predicted aligned error: 12.96 Å

Nearest PDB structures (foldseek):
  8i3x-assembly1_B  TM=7.209E-01  e=1.277E+00  Oryza sativa
  4zdt-assembly1_A  TM=7.859E-01  e=2.364E+00  Schizosaccharomyces pombe 972h-

Sequence (68 aa):
MDCCYCQKEIKKKDTKYESKQKGIEGTYHWNCFVKVTKEANRLGSQKLENNIQSTGNMHVNTPIDMFS

Radius of gyration: 23.09 Å; Cα contacts (8 Å, |Δi|>4): 51; chains: 1; bounding box: 65×18×55 Å

pLDDT: mean 73.93, std 20.71, range [40.53, 95.19]